Protein AF-A0A3D0XCS2-F1 (afdb_monomer)

Radius of gyration: 11.06 Å; Cα contacts (8 Å, |Δi|>4): 48; chains: 1; bounding box: 26×19×29 Å

Foldseek 3Di:
DVVVLLVLLLVLLLVQCVVQNPPRDPVSVVVSLVVSQVVVVVVVCDDPSSVVSNVVSNVVNVVD

Mean predicted aligned error: 4.66 Å

pLDDT: mean 82.92, std 9.39, range [47.09, 91.06]

Solvent-accessible surface area (backbone atoms only — not comparable to full-atom values): 3594 Å² total; per-residue (Å²): 106,80,67,57,44,50,53,49,40,32,49,52,52,45,55,47,30,75,76,57,34,90,85,44,56,71,64,60,58,48,52,48,50,53,52,41,45,57,61,21,42,81,64,72,33,50,72,66,62,34,53,55,48,51,52,49,28,59,46,57,62,70,76,106

Sequence (64 aa):
NKIECIRYCENAISEMWEKYGKSTDFNKRREVYAHCKDVCKKNGYTGECFVTLWNTASKSVHGA

Secondary structure (DSSP, 8-state):
-HHHHHHHHHHHHHHHHHHH-TT--HHHHHHHHHHHHHHHHHTT--HHHHHHHHHHHHHHHHT-

Structure (mmCIF, N/CA/C/O backbone):
data_AF-A0A3D0XCS2-F1
#
_entry.id   AF-A0A3D0XCS2-F1
#
loop_
_atom_site.group_PDB
_atom_site.id
_atom_site.type_symbol
_atom_site.label_atom_id
_atom_site.label_alt_id
_at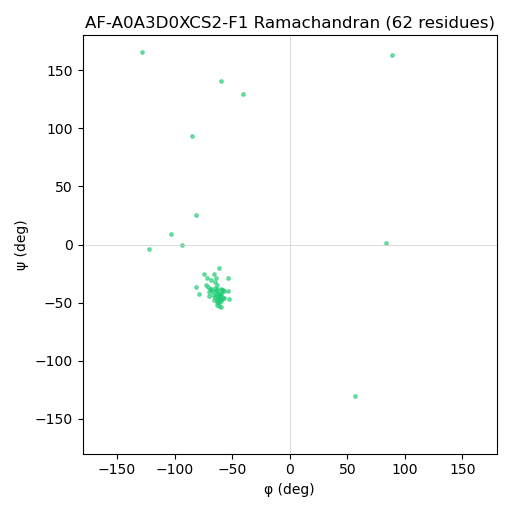om_site.label_comp_id
_atom_site.label_asym_id
_atom_site.label_entity_id
_atom_site.label_seq_id
_atom_site.pdbx_PDB_ins_code
_atom_site.Cartn_x
_atom_site.Cartn_y
_atom_site.Cartn_z
_atom_site.occupancy
_atom_site.B_iso_or_equiv
_atom_site.auth_seq_id
_atom_site.auth_comp_id
_atom_site.auth_asym_id
_atom_site.auth_atom_id
_atom_site.pdbx_PDB_model_num
ATOM 1 N N . ASN A 1 1 ? -0.853 -1.433 15.779 1.00 60.31 1 ASN A N 1
ATOM 2 C CA . ASN A 1 1 ? -0.285 -0.103 16.100 1.00 60.31 1 ASN A CA 1
ATOM 3 C C . ASN A 1 1 ? -0.136 0.707 14.804 1.00 60.31 1 ASN A C 1
ATOM 5 O O . ASN A 1 1 ? 0.353 0.152 13.831 1.00 60.31 1 ASN A O 1
ATOM 9 N N . LYS A 1 2 ? -0.574 1.978 14.722 1.00 62.62 2 LYS A N 1
ATOM 10 C CA . LYS A 1 2 ? -0.614 2.769 13.453 1.00 62.62 2 LYS A CA 1
ATOM 11 C C . LYS A 1 2 ? 0.729 2.822 12.711 1.00 62.62 2 LYS A C 1
ATOM 13 O O . LYS A 1 2 ? 0.775 2.721 11.489 1.00 62.62 2 LYS A O 1
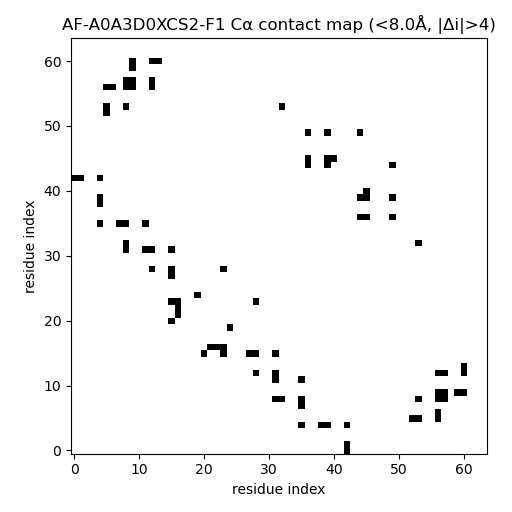ATOM 18 N N . ILE A 1 3 ? 1.806 2.967 13.475 1.00 72.19 3 ILE A N 1
ATOM 19 C CA . ILE A 1 3 ? 3.178 3.142 12.982 1.00 72.19 3 ILE A CA 1
ATOM 20 C C . ILE A 1 3 ? 3.706 1.869 12.303 1.00 72.19 3 ILE A C 1
ATOM 22 O O . ILE A 1 3 ? 4.477 1.959 11.351 1.00 72.19 3 ILE A O 1
ATOM 26 N N . GLU A 1 4 ? 3.260 0.689 12.737 1.00 79.56 4 GLU A N 1
ATOM 27 C CA . GLU A 1 4 ? 3.727 -0.584 12.177 1.00 79.56 4 GLU A CA 1
ATOM 28 C C . GLU A 1 4 ? 3.246 -0.802 10.746 1.00 79.56 4 GLU A C 1
ATOM 30 O O . GLU A 1 4 ? 4.024 -1.274 9.923 1.00 79.56 4 GLU A O 1
ATOM 35 N N . CYS A 1 5 ? 2.008 -0.415 10.408 1.00 80.69 5 CYS A N 1
ATOM 36 C CA . CYS A 1 5 ? 1.545 -0.604 9.033 1.00 80.69 5 CYS A CA 1
ATOM 37 C C . CYS A 1 5 ? 2.241 0.346 8.047 1.00 80.69 5 CYS A C 1
ATOM 39 O O . CYS A 1 5 ? 2.560 -0.053 6.930 1.00 80.69 5 CYS A O 1
ATOM 41 N N . ILE A 1 6 ? 2.517 1.586 8.469 1.00 79.38 6 ILE A N 1
ATOM 42 C CA . ILE A 1 6 ? 3.260 2.558 7.652 1.00 79.38 6 ILE A CA 1
ATOM 43 C C . ILE A 1 6 ? 4.666 2.023 7.368 1.00 79.38 6 ILE A C 1
ATOM 45 O O . ILE A 1 6 ? 5.025 1.871 6.205 1.00 79.38 6 ILE A O 1
ATOM 49 N N . ARG A 1 7 ? 5.404 1.634 8.418 1.00 86.00 7 ARG A N 1
ATOM 50 C CA . ARG A 1 7 ? 6.754 1.067 8.279 1.00 86.00 7 ARG A CA 1
ATOM 51 C C . ARG A 1 7 ? 6.776 -0.200 7.431 1.00 86.00 7 ARG A C 1
ATOM 53 O O . ARG A 1 7 ? 7.691 -0.381 6.638 1.00 86.00 7 ARG A O 1
ATOM 60 N N . TYR A 1 8 ? 5.768 -1.062 7.578 1.00 87.50 8 TYR A N 1
ATOM 61 C CA . TYR A 1 8 ? 5.656 -2.263 6.758 1.00 87.50 8 TYR A CA 1
ATOM 62 C C . TYR A 1 8 ? 5.472 -1.917 5.272 1.00 87.50 8 TYR A C 1
ATOM 64 O O . TYR A 1 8 ? 6.204 -2.435 4.433 1.00 87.50 8 TYR A O 1
ATOM 72 N N . CYS A 1 9 ? 4.533 -1.021 4.939 1.00 87.69 9 CYS A N 1
ATOM 73 C CA . CYS A 1 9 ? 4.327 -0.551 3.565 1.00 87.69 9 CYS A CA 1
ATOM 74 C C . CYS A 1 9 ? 5.601 0.078 2.982 1.00 87.69 9 CYS A C 1
ATOM 76 O O . CYS A 1 9 ? 5.949 -0.217 1.844 1.00 87.69 9 CYS A O 1
ATOM 78 N N . GLU A 1 10 ? 6.282 0.941 3.740 1.00 89.06 10 GLU A N 1
ATOM 79 C CA . GLU A 1 10 ? 7.509 1.615 3.299 1.00 89.06 10 GLU A CA 1
ATOM 80 C C . GLU A 1 10 ? 8.626 0.611 3.002 1.00 89.06 10 GLU A C 1
ATOM 82 O O . GLU A 1 10 ? 9.178 0.633 1.902 1.00 89.06 10 GLU A O 1
ATOM 87 N N . ASN A 1 11 ? 8.889 -0.326 3.917 1.00 90.38 11 ASN A N 1
ATOM 88 C CA . ASN A 1 11 ? 9.890 -1.370 3.700 1.00 90.38 11 ASN A CA 1
ATOM 89 C C . ASN A 1 11 ? 9.533 -2.256 2.507 1.00 90.38 11 ASN A C 1
ATOM 91 O O . ASN A 1 11 ? 10.368 -2.456 1.635 1.00 90.38 11 ASN A O 1
ATOM 95 N N . ALA A 1 12 ? 8.287 -2.723 2.407 1.00 88.94 12 ALA A N 1
ATOM 96 C CA . ALA A 1 12 ? 7.889 -3.615 1.323 1.00 88.94 12 ALA A CA 1
ATOM 97 C C . ALA A 1 12 ? 7.956 -2.932 -0.058 1.00 88.94 12 ALA A C 1
ATOM 99 O O . ALA A 1 12 ? 8.249 -3.585 -1.061 1.00 88.94 12 ALA A O 1
ATOM 100 N N . ILE A 1 13 ? 7.701 -1.619 -0.129 1.00 87.38 13 ILE A N 1
ATOM 101 C CA . ILE A 1 13 ? 7.900 -0.821 -1.348 1.00 87.38 13 ILE A CA 1
ATOM 102 C C . ILE A 1 13 ? 9.397 -0.660 -1.647 1.00 87.38 13 ILE A C 1
ATOM 104 O O . ILE A 1 13 ? 9.789 -0.841 -2.800 1.00 87.38 13 ILE A O 1
ATOM 108 N N . SER A 1 14 ? 10.219 -0.363 -0.634 1.00 88.25 14 SER A N 1
ATOM 109 C CA . SER A 1 14 ? 11.678 -0.243 -0.775 1.00 88.25 14 SER A CA 1
ATOM 110 C C . SER A 1 14 ? 12.302 -1.543 -1.273 1.00 88.25 14 SER A C 1
ATOM 112 O O . SER A 1 14 ? 12.924 -1.548 -2.330 1.00 88.25 14 SER A O 1
ATOM 114 N N . GLU A 1 15 ? 12.043 -2.665 -0.598 1.00 89.06 15 GLU A N 1
ATOM 115 C CA . GLU A 1 15 ? 12.555 -3.989 -0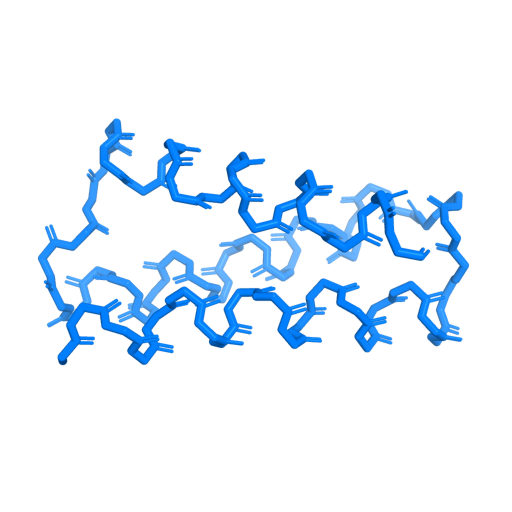.972 1.00 89.06 15 GLU A CA 1
ATOM 116 C C . GLU A 1 15 ? 12.132 -4.381 -2.392 1.00 89.06 15 GLU A C 1
ATOM 118 O O . GLU A 1 15 ? 12.906 -4.963 -3.155 1.00 89.06 15 GLU A O 1
ATOM 123 N N . MET A 1 16 ? 10.896 -4.046 -2.774 1.00 87.88 16 MET A N 1
ATOM 124 C CA . MET A 1 16 ? 10.397 -4.285 -4.124 1.00 87.88 16 MET A CA 1
ATOM 125 C C . MET A 1 16 ? 11.178 -3.472 -5.163 1.00 87.88 16 MET A C 1
ATOM 127 O O . MET A 1 16 ? 11.581 -4.034 -6.179 1.00 87.88 16 MET A O 1
ATOM 131 N N . TRP A 1 17 ? 11.469 -2.196 -4.913 1.00 85.38 17 TRP A N 1
ATOM 132 C CA . TRP A 1 17 ? 12.286 -1.404 -5.836 1.00 85.38 17 TRP A CA 1
ATOM 133 C C . TRP A 1 17 ? 13.760 -1.777 -5.835 1.00 85.38 17 TRP A C 1
ATOM 135 O O . TRP A 1 17 ? 14.374 -1.735 -6.896 1.00 85.38 17 TRP A O 1
ATOM 145 N N . GLU A 1 18 ? 14.332 -2.158 -4.698 1.00 86.81 18 GLU A N 1
ATOM 146 C CA . GLU A 1 18 ? 15.710 -2.648 -4.642 1.00 86.81 18 GLU A CA 1
ATOM 147 C C . GLU A 1 18 ? 15.863 -3.936 -5.455 1.00 86.81 18 GLU A C 1
ATOM 149 O O . GLU A 1 18 ? 16.834 -4.103 -6.190 1.00 86.81 18 GLU A O 1
ATOM 154 N N . LYS A 1 19 ? 14.872 -4.830 -5.382 1.00 87.00 19 LYS A N 1
ATOM 155 C CA . LYS A 1 19 ? 14.914 -6.127 -6.062 1.00 87.00 19 LYS A CA 1
ATOM 156 C C . LYS A 1 19 ? 14.533 -6.070 -7.541 1.00 87.00 19 LYS A C 1
ATOM 158 O O . LYS A 1 19 ? 15.080 -6.836 -8.332 1.00 87.00 19 LYS A O 1
ATOM 163 N N . TYR A 1 20 ? 13.574 -5.223 -7.912 1.00 83.94 20 TYR A N 1
ATOM 164 C CA . TYR A 1 20 ? 12.970 -5.220 -9.251 1.00 83.94 20 TYR A CA 1
ATOM 165 C C . TYR A 1 20 ? 13.094 -3.868 -9.994 1.00 83.94 20 TYR A C 1
ATOM 167 O O . TYR A 1 20 ? 12.731 -3.778 -11.166 1.00 83.94 20 TYR A O 1
ATOM 175 N N . GLY A 1 21 ? 13.648 -2.828 -9.359 1.00 78.75 21 GLY A N 1
ATOM 176 C CA . GLY A 1 21 ? 13.881 -1.490 -9.926 1.00 78.75 21 GLY A CA 1
ATOM 177 C C . GLY A 1 21 ? 12.707 -0.512 -9.764 1.00 78.75 21 GLY A C 1
ATOM 178 O O . GLY A 1 21 ? 11.571 -0.897 -9.534 1.00 78.75 21 GLY A O 1
ATOM 179 N N . LYS A 1 22 ? 12.907 0.802 -9.920 1.00 70.38 22 LYS A N 1
ATOM 180 C CA . LYS A 1 22 ? 11.779 1.767 -9.826 1.00 70.38 22 LYS A CA 1
ATOM 181 C C . LYS A 1 22 ? 10.743 1.590 -10.954 1.00 70.38 22 LYS A C 1
ATOM 183 O O . LYS A 1 22 ? 9.560 1.849 -10.748 1.00 70.38 22 LYS A O 1
ATOM 188 N N . SER A 1 23 ? 11.161 1.049 -12.101 1.00 67.94 23 SER A N 1
ATOM 189 C CA . SER A 1 23 ? 10.303 0.661 -13.236 1.00 67.94 23 SER A CA 1
ATOM 190 C C . SER A 1 23 ? 9.637 -0.710 -13.047 1.00 67.94 23 SER A C 1
ATOM 192 O O . SER A 1 23 ? 9.372 -1.405 -14.027 1.00 67.94 23 SER A O 1
ATOM 194 N N . THR A 1 24 ? 9.439 -1.144 -11.798 1.00 65.25 24 THR A N 1
ATOM 195 C CA . THR A 1 24 ? 8.954 -2.495 -11.508 1.00 65.25 24 THR A CA 1
ATOM 196 C C . THR A 1 24 ? 7.584 -2.752 -12.128 1.00 65.25 24 THR A C 1
ATOM 198 O O . THR A 1 24 ? 6.674 -1.921 -12.081 1.00 65.25 24 THR A O 1
ATOM 201 N N . ASP A 1 25 ? 7.451 -3.977 -12.625 1.00 68.44 25 ASP A N 1
ATOM 202 C CA . ASP A 1 25 ? 6.242 -4.618 -13.111 1.00 68.44 25 ASP A CA 1
ATOM 203 C C . ASP A 1 25 ? 5.001 -4.320 -12.245 1.00 68.44 25 ASP A C 1
ATOM 205 O O . ASP A 1 25 ? 4.991 -4.494 -11.018 1.00 68.44 25 ASP A O 1
ATOM 209 N N . PHE A 1 26 ? 3.915 -3.896 -12.897 1.00 78.06 26 PHE A N 1
ATOM 210 C CA . PHE A 1 26 ? 2.646 -3.538 -12.253 1.00 78.06 26 PHE A CA 1
ATOM 211 C C . PHE A 1 26 ? 2.110 -4.666 -11.352 1.00 78.06 26 PHE A C 1
ATOM 213 O O . PHE A 1 26 ? 1.467 -4.400 -10.332 1.00 78.06 26 PHE A O 1
ATOM 220 N N . ASN A 1 27 ? 2.430 -5.922 -11.681 1.00 84.38 27 ASN A N 1
ATOM 221 C CA . ASN A 1 27 ? 2.051 -7.092 -10.898 1.00 84.38 27 ASN A CA 1
ATOM 222 C C . ASN A 1 27 ? 2.710 -7.108 -9.513 1.00 84.38 27 ASN A C 1
ATOM 224 O O . ASN A 1 27 ? 2.018 -7.298 -8.513 1.00 84.38 27 ASN A O 1
ATOM 228 N N . LYS A 1 28 ? 4.012 -6.813 -9.419 1.00 85.38 28 LYS A N 1
ATOM 229 C CA . LYS A 1 28 ? 4.735 -6.810 -8.135 1.00 85.38 28 LYS A CA 1
ATOM 230 C C . LYS A 1 28 ? 4.262 -5.685 -7.225 1.00 85.38 28 LYS A C 1
ATOM 232 O O . LYS A 1 28 ? 4.037 -5.901 -6.036 1.00 85.38 28 LYS A O 1
ATOM 237 N N . ARG A 1 29 ? 4.005 -4.499 -7.788 1.00 85.56 29 ARG A N 1
ATOM 238 C CA . ARG A 1 29 ? 3.408 -3.387 -7.032 1.00 85.56 29 ARG A CA 1
ATOM 23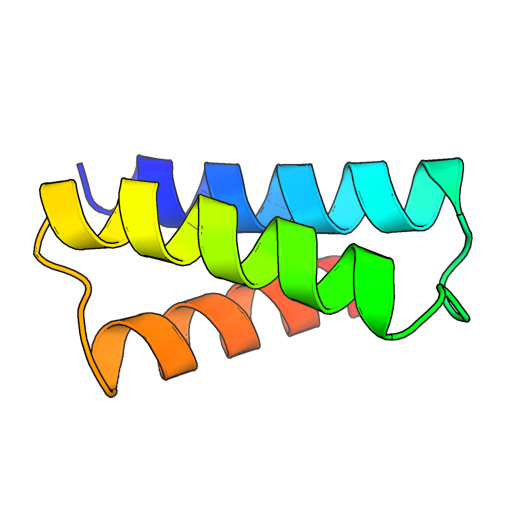9 C C . ARG A 1 29 ? 2.032 -3.761 -6.473 1.00 85.56 29 ARG A C 1
ATOM 241 O O . ARG A 1 29 ? 1.709 -3.393 -5.345 1.00 85.56 29 ARG A O 1
ATOM 248 N N . ARG A 1 30 ? 1.234 -4.510 -7.241 1.00 89.44 30 ARG A N 1
ATOM 249 C CA . ARG A 1 30 ? -0.085 -4.998 -6.819 1.00 89.44 30 ARG A CA 1
ATOM 250 C C . ARG A 1 30 ? 0.007 -6.040 -5.702 1.00 89.44 30 ARG A C 1
ATOM 252 O O . ARG A 1 30 ? -0.810 -5.987 -4.786 1.00 89.44 30 ARG A O 1
ATOM 259 N N . GLU A 1 31 ? 0.995 -6.934 -5.745 1.00 90.50 31 GLU A N 1
ATOM 260 C CA . GLU A 1 31 ? 1.268 -7.894 -4.663 1.00 90.50 31 GLU A CA 1
ATOM 261 C C . GLU A 1 31 ? 1.609 -7.175 -3.350 1.00 90.50 31 GLU A C 1
ATOM 263 O O . GLU A 1 31 ? 0.976 -7.433 -2.325 1.00 90.50 31 GLU A O 1
ATOM 268 N N . VAL A 1 32 ? 2.535 -6.208 -3.391 1.00 90.12 32 VAL A N 1
ATOM 269 C CA . VAL A 1 32 ? 2.915 -5.408 -2.212 1.00 90.12 32 VAL A CA 1
ATOM 270 C C . VAL A 1 32 ? 1.721 -4.613 -1.673 1.00 90.12 32 VAL A C 1
ATOM 272 O O . VAL A 1 32 ? 1.480 -4.592 -0.465 1.00 90.12 32 VAL A O 1
ATOM 275 N N . TYR A 1 33 ? 0.918 -4.015 -2.560 1.00 90.38 33 TYR A N 1
ATOM 276 C CA . TYR A 1 33 ? -0.307 -3.308 -2.178 1.00 90.38 33 TYR A CA 1
ATOM 277 C C . TYR A 1 33 ? -1.306 -4.228 -1.467 1.00 90.38 33 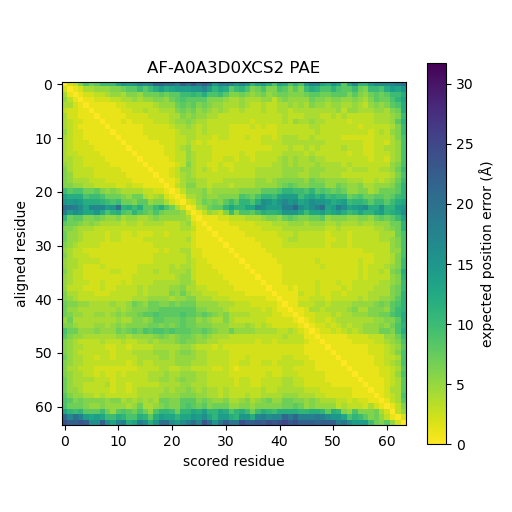TYR A C 1
ATOM 279 O O . TYR A 1 33 ? -1.839 -3.868 -0.417 1.00 90.38 33 TYR A O 1
ATOM 287 N N . ALA A 1 34 ? -1.564 -5.417 -2.018 1.00 91.06 34 ALA A N 1
ATOM 288 C CA . ALA A 1 34 ? -2.501 -6.375 -1.440 1.00 91.06 34 ALA A CA 1
ATOM 289 C C . ALA A 1 34 ? -2.036 -6.857 -0.062 1.00 91.06 34 ALA A C 1
ATOM 291 O O . ALA A 1 34 ? -2.839 -6.903 0.872 1.00 91.06 34 ALA A O 1
ATOM 292 N N . HIS A 1 35 ? -0.742 -7.147 0.085 1.00 89.44 35 HIS A N 1
ATOM 293 C CA . HIS A 1 35 ? -0.188 -7.575 1.362 1.00 89.44 35 HIS A CA 1
ATOM 294 C C . HIS A 1 35 ? -0.258 -6.458 2.406 1.00 89.44 35 HIS A C 1
ATOM 296 O O . HIS A 1 35 ? -0.760 -6.675 3.511 1.00 89.44 35 HIS A O 1
ATOM 302 N N . CYS A 1 36 ? 0.157 -5.237 2.048 1.00 90.38 36 CYS A N 1
ATOM 303 C CA . CYS A 1 36 ? 0.089 -4.130 2.992 1.00 90.38 36 CYS A CA 1
ATOM 304 C C . CYS A 1 36 ? -1.362 -3.809 3.385 1.00 90.38 36 CYS A C 1
ATOM 306 O O . CYS A 1 36 ? -1.635 -3.519 4.548 1.00 90.38 36 CYS A O 1
ATOM 308 N N . LYS A 1 37 ? -2.320 -3.956 2.457 1.00 90.44 37 LYS A N 1
ATOM 309 C CA . LYS A 1 37 ? -3.754 -3.813 2.743 1.00 90.44 37 LYS A CA 1
ATOM 310 C C . LYS A 1 37 ? -4.238 -4.815 3.788 1.00 90.44 37 LYS A C 1
ATOM 312 O O . LYS A 1 37 ? -5.001 -4.426 4.668 1.00 90.44 37 LYS A O 1
ATOM 317 N N . ASP A 1 38 ? -3.820 -6.078 3.711 1.00 90.00 38 ASP A N 1
ATOM 318 C CA . ASP A 1 38 ? -4.242 -7.110 4.668 1.00 90.00 38 ASP A CA 1
ATOM 319 C C . ASP A 1 38 ? -3.698 -6.837 6.081 1.00 90.00 38 ASP A C 1
ATOM 321 O O . ASP A 1 38 ? -4.440 -6.874 7.067 1.00 90.00 38 ASP A O 1
ATOM 325 N N . VAL A 1 39 ? -2.424 -6.442 6.170 1.00 86.94 39 VAL A N 1
ATOM 326 C CA . VAL A 1 39 ? -1.769 -6.046 7.429 1.00 86.94 39 VAL A CA 1
ATOM 327 C C . VAL A 1 39 ? -2.439 -4.806 8.035 1.00 86.94 39 VAL A C 1
ATOM 329 O O . VAL A 1 39 ? -2.780 -4.781 9.223 1.00 86.94 39 VAL A O 1
ATOM 332 N N . CYS A 1 40 ? -2.694 -3.782 7.218 1.00 87.62 40 CYS A N 1
ATOM 333 C CA . CYS A 1 40 ? -3.367 -2.550 7.632 1.00 87.62 40 CYS A CA 1
ATOM 334 C C . CYS A 1 40 ? -4.821 -2.782 8.050 1.00 87.62 40 CYS A C 1
ATOM 336 O O . CYS A 1 40 ? -5.281 -2.181 9.025 1.00 87.62 40 CYS A O 1
ATOM 338 N N . LYS A 1 41 ? -5.536 -3.686 7.369 1.00 88.38 41 LYS A N 1
ATOM 339 C CA . LYS A 1 41 ? -6.932 -4.022 7.673 1.00 88.38 41 LYS A CA 1
ATOM 340 C C . LYS A 1 41 ? -7.088 -4.555 9.095 1.00 88.38 41 LYS A C 1
ATOM 342 O O . LYS A 1 41 ? -7.999 -4.123 9.795 1.00 88.38 41 LYS A O 1
ATOM 347 N N . LYS A 1 42 ? -6.172 -5.418 9.553 1.00 84.50 42 LYS A N 1
ATOM 348 C CA . LYS A 1 42 ? -6.145 -5.933 10.940 1.00 84.50 42 LYS A CA 1
ATOM 349 C C . LYS A 1 42 ? -5.962 -4.827 11.989 1.00 84.50 42 LYS A C 1
ATOM 351 O O . LYS A 1 42 ? -6.312 -5.013 13.146 1.00 84.50 42 LYS A O 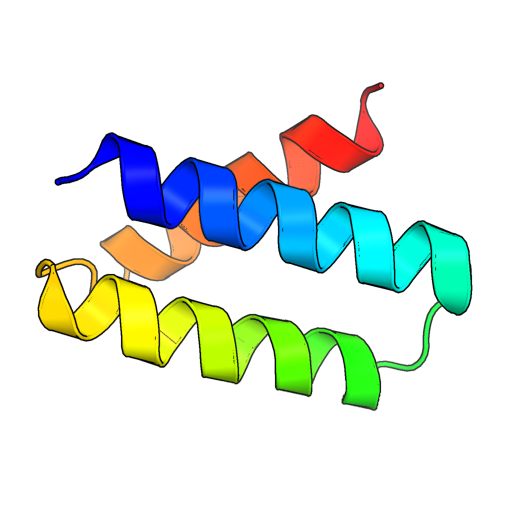1
ATOM 356 N N . ASN A 1 43 ? -5.451 -3.670 11.570 1.00 81.44 43 ASN A N 1
ATOM 357 C CA . ASN A 1 43 ? -5.219 -2.489 12.398 1.00 81.44 43 ASN A CA 1
ATOM 358 C C . ASN A 1 43 ? -6.279 -1.384 12.197 1.00 81.44 43 ASN A C 1
ATOM 360 O O . ASN A 1 43 ? -6.086 -0.271 12.684 1.00 81.44 43 ASN A O 1
ATOM 364 N N . GLY A 1 44 ? -7.368 -1.654 11.464 1.00 84.06 44 GLY A N 1
ATOM 365 C CA . GLY A 1 44 ? -8.445 -0.691 11.198 1.00 84.06 44 GLY A CA 1
ATOM 366 C C . GLY A 1 44 ? -8.192 0.271 10.028 1.00 84.06 44 GLY A C 1
ATOM 367 O O . GLY A 1 44 ? -9.052 1.091 9.715 1.00 84.06 44 GLY A O 1
ATOM 368 N N . TYR A 1 45 ? -7.057 0.161 9.331 1.00 83.31 45 TYR A N 1
ATOM 369 C CA . TYR A 1 45 ? -6.752 0.975 8.151 1.00 83.31 45 TYR A CA 1
ATOM 370 C C . TYR A 1 45 ? -7.373 0.329 6.916 1.00 83.31 45 TYR A C 1
ATOM 372 O O . TYR A 1 45 ? -6.791 -0.555 6.290 1.00 83.31 45 TYR A O 1
ATOM 380 N N . THR A 1 46 ? -8.587 0.756 6.580 1.00 87.75 46 THR A N 1
ATOM 381 C CA . THR A 1 46 ? -9.343 0.267 5.420 1.00 87.75 46 THR A CA 1
ATOM 382 C C . THR A 1 46 ? -9.835 1.426 4.557 1.00 87.75 46 THR A C 1
ATOM 384 O O . THR A 1 46 ? -9.782 2.583 4.972 1.00 87.75 46 THR A O 1
ATOM 387 N N . GLY A 1 47 ? -10.271 1.123 3.329 1.00 89.19 47 GLY A N 1
ATOM 388 C CA . GLY A 1 47 ? -10.813 2.121 2.405 1.00 89.19 47 GLY A CA 1
ATOM 389 C C . GLY A 1 47 ? -9.839 3.269 2.131 1.00 89.19 47 GLY A C 1
ATOM 390 O O . GLY A 1 47 ? -8.666 3.039 1.832 1.00 89.19 47 GLY A O 1
ATOM 391 N N . GLU A 1 48 ? -10.333 4.499 2.257 1.00 90.94 48 GLU A N 1
ATOM 392 C CA . GLU A 1 48 ? -9.581 5.729 1.986 1.00 90.94 48 GLU A CA 1
ATOM 393 C C . GLU A 1 48 ? -8.375 5.916 2.919 1.00 90.94 48 GLU A C 1
ATOM 395 O O . GLU A 1 48 ? -7.295 6.287 2.461 1.00 90.94 48 GLU A O 1
ATOM 400 N N . CYS A 1 49 ? -8.498 5.553 4.203 1.00 87.19 49 CYS A N 1
ATOM 401 C CA . CYS A 1 49 ? -7.389 5.622 5.161 1.00 87.19 49 CYS A CA 1
ATOM 402 C C . CYS A 1 49 ? -6.177 4.802 4.705 1.00 87.19 49 CYS A C 1
ATOM 404 O O . CYS A 1 49 ? -5.036 5.240 4.855 1.00 87.19 49 CYS A O 1
ATOM 406 N N . PHE A 1 50 ? -6.414 3.618 4.133 1.00 89.69 50 PHE A N 1
ATOM 407 C CA . PHE A 1 50 ? -5.337 2.798 3.586 1.00 89.69 50 PHE A CA 1
ATOM 408 C C . PHE A 1 50 ? -4.743 3.407 2.311 1.00 89.69 50 PHE A C 1
ATOM 410 O O . PHE A 1 50 ? -3.527 3.415 2.151 1.00 89.69 50 PHE A O 1
ATOM 417 N N . VAL A 1 51 ? -5.580 3.945 1.419 1.00 89.94 51 VAL A N 1
ATOM 418 C CA . VAL A 1 51 ? -5.116 4.585 0.176 1.00 89.94 51 VAL A CA 1
ATOM 419 C C . VAL A 1 51 ? -4.209 5.779 0.481 1.00 89.94 51 VAL A C 1
ATOM 421 O O 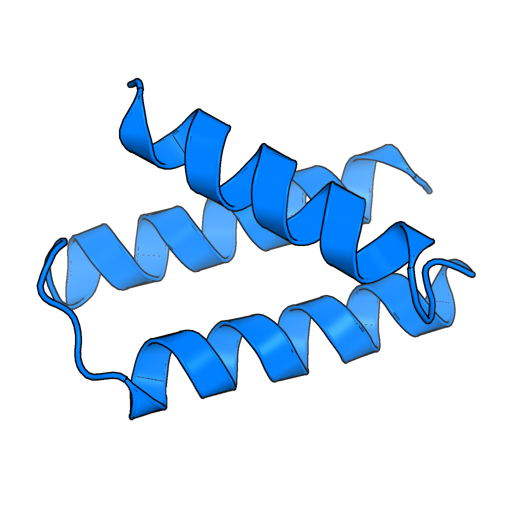. VAL A 1 51 ? -3.139 5.901 -0.114 1.00 89.94 51 VAL A O 1
ATOM 424 N N . THR A 1 52 ? -4.585 6.622 1.443 1.00 89.75 52 THR A N 1
ATOM 425 C CA . THR A 1 52 ? -3.759 7.748 1.897 1.00 89.75 52 THR A CA 1
ATOM 426 C C . THR A 1 52 ? -2.430 7.268 2.475 1.00 89.75 52 THR A C 1
ATOM 428 O O . THR A 1 52 ? -1.380 7.777 2.091 1.00 89.75 52 THR A O 1
ATOM 431 N N . LEU A 1 53 ? -2.455 6.242 3.331 1.00 87.88 53 LEU A N 1
ATOM 432 C CA . LEU A 1 53 ? -1.252 5.648 3.916 1.00 87.88 53 LEU A CA 1
ATOM 433 C C . LEU A 1 53 ? -0.304 5.092 2.848 1.00 87.88 53 LEU A C 1
ATOM 435 O O . LEU A 1 53 ? 0.887 5.393 2.867 1.00 87.88 53 LEU A O 1
ATOM 439 N N . TRP A 1 54 ? -0.837 4.325 1.895 1.00 89.44 54 TRP A N 1
ATOM 440 C CA . TRP A 1 54 ? -0.074 3.768 0.781 1.00 89.44 54 TRP A CA 1
ATOM 441 C C . TRP A 1 54 ? 0.567 4.861 -0.077 1.00 89.44 54 TRP A C 1
ATOM 443 O O . TRP A 1 54 ? 1.736 4.756 -0.442 1.00 89.44 54 TRP A O 1
ATOM 453 N N . ASN A 1 55 ? -0.175 5.927 -0.384 1.00 87.56 55 ASN A N 1
ATOM 454 C CA . ASN A 1 55 ? 0.350 7.054 -1.151 1.00 87.56 55 ASN A CA 1
ATOM 455 C C . ASN A 1 55 ? 1.462 7.791 -0.401 1.00 87.56 55 ASN A C 1
ATOM 457 O O . ASN A 1 55 ? 2.451 8.173 -1.024 1.00 87.56 55 ASN A O 1
ATOM 461 N N . THR A 1 56 ? 1.329 7.972 0.915 1.00 86.62 56 THR A N 1
ATOM 462 C CA . THR A 1 56 ? 2.391 8.552 1.746 1.00 86.62 56 THR A CA 1
ATOM 463 C C . THR A 1 56 ? 3.629 7.662 1.743 1.00 86.62 56 THR A C 1
ATOM 465 O O . THR A 1 56 ? 4.691 8.143 1.366 1.00 86.62 56 THR A O 1
ATOM 468 N N . ALA A 1 57 ? 3.490 6.365 2.042 1.00 85.50 57 ALA A N 1
ATOM 469 C CA . ALA A 1 57 ? 4.602 5.413 2.020 1.00 85.50 57 ALA A CA 1
ATOM 470 C C . ALA A 1 57 ? 5.293 5.378 0.645 1.00 85.50 57 ALA A C 1
ATOM 472 O O . ALA A 1 57 ? 6.508 5.500 0.537 1.00 85.50 57 ALA A O 1
ATOM 473 N N . SER A 1 58 ? 4.511 5.311 -0.436 1.00 83.50 58 SER A N 1
ATOM 474 C CA . SER A 1 58 ? 5.039 5.314 -1.800 1.00 83.50 58 SER A CA 1
ATOM 475 C C . SER A 1 58 ? 5.758 6.617 -2.162 1.00 83.50 58 SER A C 1
ATOM 477 O O . SER A 1 58 ? 6.648 6.571 -3.007 1.00 83.50 58 SER A O 1
ATOM 479 N N . LYS A 1 59 ? 5.390 7.766 -1.581 1.00 83.12 59 LYS A N 1
ATOM 480 C CA . LYS A 1 59 ? 6.100 9.041 -1.778 1.00 83.12 59 LYS A CA 1
ATOM 481 C C . LYS A 1 59 ? 7.370 9.122 -0.935 1.00 83.12 59 LYS A C 1
ATOM 483 O O . LYS A 1 59 ? 8.386 9.547 -1.476 1.00 83.12 59 LYS A O 1
ATOM 488 N N . SER A 1 60 ? 7.328 8.685 0.328 1.00 79.88 60 SER A N 1
ATOM 489 C CA . SER A 1 60 ? 8.493 8.655 1.226 1.00 79.88 60 SER A CA 1
ATOM 490 C C . SER A 1 60 ? 9.668 7.918 0.588 1.00 79.88 60 SER A C 1
ATOM 492 O O . SER A 1 60 ? 10.774 8.442 0.555 1.00 79.88 60 SER A O 1
ATOM 494 N N . VAL A 1 61 ? 9.416 6.740 0.007 1.00 77.62 61 VAL A N 1
ATOM 495 C CA . VAL A 1 61 ? 10.476 5.937 -0.620 1.00 77.62 61 VAL A CA 1
ATOM 496 C C . VAL A 1 61 ? 10.958 6.571 -1.943 1.00 77.62 61 VAL A C 1
ATOM 498 O O . VAL A 1 61 ? 12.106 6.389 -2.328 1.00 77.62 61 VAL A O 1
ATOM 501 N N . HIS A 1 62 ? 10.114 7.312 -2.682 1.00 66.19 62 HIS A N 1
ATOM 502 C CA . HIS A 1 62 ? 10.525 7.953 -3.950 1.00 66.19 62 HIS A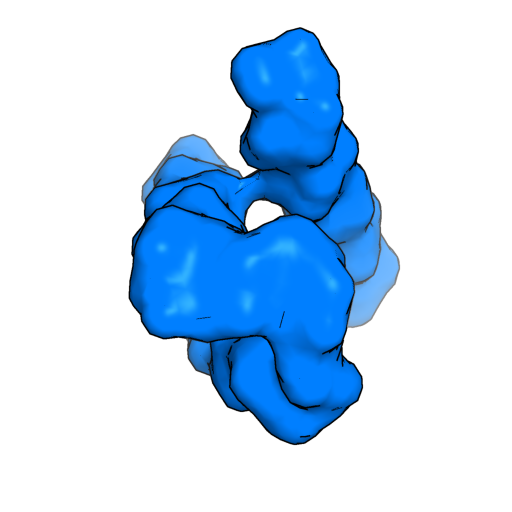 CA 1
ATOM 503 C C . HIS A 1 62 ? 11.409 9.192 -3.749 1.00 66.19 62 HIS A C 1
ATOM 505 O O . HIS A 1 62 ? 12.134 9.550 -4.67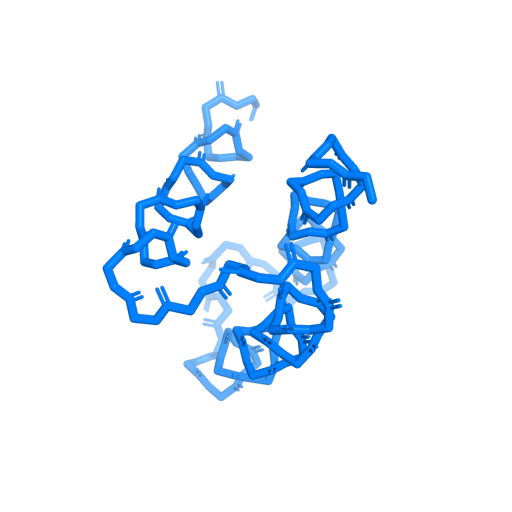8 1.00 66.19 62 HIS A O 1
ATOM 511 N N . GLY A 1 63 ? 11.295 9.863 -2.598 1.00 55.81 63 GLY A N 1
ATOM 512 C CA . GLY A 1 63 ? 11.996 11.112 -2.288 1.00 55.81 63 GLY A CA 1
ATOM 513 C C . GLY A 1 63 ? 13.328 10.955 -1.547 1.00 55.81 63 GLY A C 1
ATOM 514 O O . GLY A 1 63 ? 13.943 11.980 -1.259 1.00 55.81 63 GLY A O 1
ATOM 515 N N . ALA A 1 64 ? 13.743 9.724 -1.232 1.00 47.09 64 ALA A N 1
ATOM 516 C CA . ALA A 1 64 ? 15.027 9.394 -0.607 1.00 47.09 64 ALA A CA 1
ATOM 517 C C . ALA A 1 64 ? 16.069 8.926 -1.637 1.00 47.09 64 ALA A C 1
ATOM 519 O O . ALA A 1 64 ? 15.677 8.277 -2.642 1.00 47.09 64 ALA A O 1
#